Protein AF-A0AAE0JY39-F1 (afdb_monomer_lite)

pLDDT: mean 79.46, std 12.2, range [37.88, 97.81]

Secondary structure (DSSP, 8-state):
--B-GGG-B--SS--S--PPBPPBPP-S------HHHHHHHHHHHHHHHHH--HHHHHHS----HHHHHHHHHHHHHHHHHHHHHHHHTT-S---PPPPPP------

Radius of gyration: 42.78 Å; chains: 1; bounding box: 96×38×107 Å

Foldseek 3Di:
DDFDPVQFDDDPDDDPDPDTDTDDDDPDPPPPDDVVNVVVVVVVVVVVVVVDDVVVVVVPDDDDPVRVVVVVVVVVVVVVVVVVVVVVPPPDDDDDDDDDDPPPDDD

Organism: NCBI:txid92902

Sequence (107 aa):
MPTSVDSSRPIMVPSTRTSVRYSTYSMAPTVLTTDSAKAEIQDIEKGLDRMENKALADQRVSLTEEKILNMSKLALGAKLERALDRRMTSQDAVMRKRKPSVVNEKK

Structure (mmCIF, N/CA/C/O backbone):
data_AF-A0AAE0JY39-F1
#
_entry.id   AF-A0AAE0JY39-F1
#
loop_
_atom_site.group_PDB
_atom_site.id
_atom_site.type_symbol
_atom_site.label_atom_id
_atom_site.label_alt_id
_atom_site.label_comp_id
_atom_site.label_asym_id
_atom_site.label_entity_id
_atom_site.label_seq_id
_atom_site.pdbx_PDB_ins_code
_atom_site.Cartn_x
_atom_site.Cartn_y
_atom_site.Cartn_z
_atom_site.occupancy
_atom_site.B_iso_or_equiv
_atom_site.auth_seq_id
_atom_site.auth_comp_id
_atom_site.auth_asym_id
_atom_site.auth_atom_id
_atom_site.pdbx_PDB_model_num
ATOM 1 N N . MET A 1 1 ? -37.224 24.906 32.977 1.00 65.06 1 MET A N 1
ATOM 2 C CA . MET A 1 1 ? -37.136 24.180 31.692 1.00 65.06 1 MET A CA 1
ATOM 3 C C . MET A 1 1 ? -38.383 24.502 30.881 1.00 65.06 1 MET A C 1
ATOM 5 O O . MET A 1 1 ? -39.462 24.416 31.463 1.00 65.06 1 MET A O 1
ATOM 9 N N . PRO A 1 2 ? -38.266 24.932 29.614 1.00 75.94 2 PRO A N 1
ATOM 10 C CA . PRO A 1 2 ? -39.428 25.235 28.781 1.00 75.94 2 PRO A CA 1
ATOM 11 C C . PRO A 1 2 ? -40.259 23.970 28.520 1.00 75.94 2 PRO A C 1
ATOM 13 O O . PRO A 1 2 ? -39.713 22.872 28.379 1.00 75.94 2 PRO A O 1
ATOM 16 N N . THR A 1 3 ? -41.582 24.116 28.481 1.00 75.19 3 THR A N 1
ATOM 17 C CA . THR A 1 3 ? -42.503 23.030 28.125 1.00 75.19 3 THR A CA 1
ATOM 18 C C . THR A 1 3 ? -42.598 22.894 26.610 1.00 75.19 3 THR A C 1
ATOM 20 O O . THR A 1 3 ? -42.671 23.894 25.898 1.00 75.19 3 THR A O 1
ATOM 23 N N . SER A 1 4 ? -42.633 21.661 26.121 1.00 76.06 4 SER A N 1
ATOM 24 C CA . SER A 1 4 ? -42.684 21.346 24.692 1.00 76.06 4 SER A CA 1
ATOM 25 C C . SER A 1 4 ? -44.124 21.449 24.198 1.00 76.06 4 SER A C 1
ATOM 27 O O . SER A 1 4 ? -44.916 20.532 24.415 1.00 76.06 4 SER A O 1
ATOM 29 N N . VAL A 1 5 ? -44.482 22.556 23.548 1.00 75.62 5 VAL A N 1
ATOM 30 C CA . VAL A 1 5 ? -45.843 22.790 23.026 1.00 75.62 5 VAL A CA 1
ATOM 31 C C . VAL A 1 5 ? -46.288 21.726 22.012 1.00 75.62 5 VAL A C 1
ATOM 33 O O . VAL A 1 5 ? -47.451 21.329 22.017 1.00 75.62 5 VAL A O 1
ATOM 36 N N . ASP A 1 6 ? -45.349 21.150 21.258 1.00 76.69 6 ASP A N 1
ATOM 37 C CA . ASP A 1 6 ? -45.615 20.077 20.286 1.00 76.69 6 ASP A CA 1
ATOM 38 C C . ASP A 1 6 ? -45.876 18.702 20.929 1.00 76.69 6 ASP A C 1
ATOM 40 O O . ASP A 1 6 ? -46.283 17.754 20.264 1.00 76.69 6 ASP A O 1
ATOM 44 N N . SER A 1 7 ? -45.655 18.562 22.242 1.00 74.88 7 SER A N 1
ATOM 45 C CA . SER A 1 7 ? -45.828 17.291 22.964 1.00 74.88 7 SER A CA 1
ATOM 46 C C . SER A 1 7 ? -47.227 17.096 23.557 1.00 74.88 7 SER A C 1
ATOM 48 O O . SER A 1 7 ? -47.407 16.249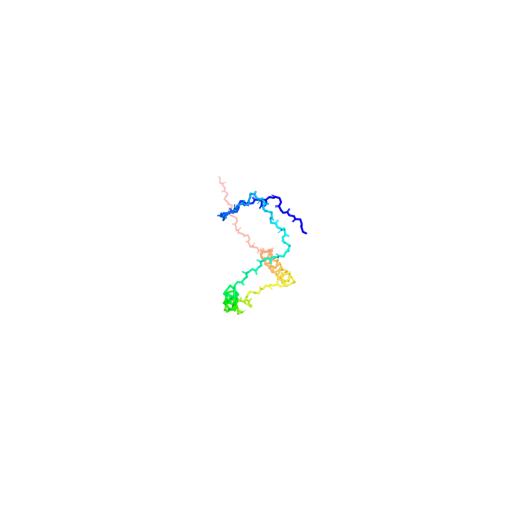 24.433 1.00 74.88 7 SER A O 1
ATOM 50 N N . SER A 1 8 ? -48.223 17.858 23.097 1.00 74.31 8 SER A N 1
ATOM 51 C CA . SER A 1 8 ? -49.612 17.684 23.531 1.00 74.31 8 SER A CA 1
ATOM 52 C C . SER A 1 8 ? -50.136 16.309 23.105 1.00 74.31 8 SER A C 1
ATOM 54 O O . SER A 1 8 ? -50.423 16.049 21.939 1.00 74.31 8 SER A O 1
ATOM 56 N N . ARG A 1 9 ? -50.232 15.383 24.064 1.00 72.00 9 ARG A N 1
ATOM 57 C CA . ARG A 1 9 ? -50.768 14.037 23.826 1.00 72.00 9 ARG A CA 1
ATOM 58 C C . ARG A 1 9 ? -51.988 13.796 24.714 1.00 72.00 9 ARG A C 1
ATOM 60 O O . ARG A 1 9 ? -51.925 14.101 25.909 1.00 72.00 9 ARG A O 1
ATOM 67 N N . PRO A 1 10 ? -53.087 13.243 24.171 1.00 66.69 10 PRO A N 1
ATOM 68 C CA . PRO A 1 10 ? -54.223 12.829 24.981 1.00 66.69 10 PRO A CA 1
ATOM 69 C C . PRO A 1 10 ? -53.832 11.645 25.877 1.00 66.69 10 PRO A C 1
ATOM 71 O O . PRO A 1 10 ? -53.100 10.743 25.468 1.00 66.69 10 PRO A O 1
ATOM 74 N N . ILE A 1 11 ? -54.311 11.655 27.121 1.00 66.06 11 ILE A N 1
ATOM 75 C CA . ILE A 1 11 ? -54.077 10.575 28.083 1.00 66.06 11 ILE A CA 1
ATOM 76 C C . ILE A 1 11 ? -54.944 9.377 27.658 1.00 66.06 11 ILE A C 1
ATOM 78 O O . ILE A 1 11 ? -56.164 9.471 27.691 1.00 66.06 11 ILE A O 1
ATOM 82 N N . MET A 1 12 ? -54.332 8.248 27.273 1.00 66.38 12 MET A N 1
ATOM 83 C CA . MET A 1 12 ? -55.054 7.000 26.932 1.00 66.38 12 MET A CA 1
ATOM 84 C C . MET A 1 12 ? -55.677 6.289 28.153 1.00 66.38 12 MET A C 1
ATOM 86 O O . MET A 1 12 ? -56.326 5.258 28.006 1.00 66.38 12 MET A O 1
ATOM 90 N N . VAL A 1 13 ? -55.485 6.824 29.360 1.00 64.81 13 VAL A N 1
ATOM 91 C CA . VAL A 1 13 ? -56.110 6.357 30.605 1.00 64.81 13 VAL A CA 1
ATOM 92 C C . VAL A 1 13 ? -57.397 7.150 30.868 1.00 64.81 13 VAL A C 1
ATOM 94 O O . VAL A 1 13 ? -57.366 8.379 30.766 1.00 64.81 13 VAL A O 1
ATOM 97 N N . PRO A 1 14 ? -58.512 6.494 31.249 1.00 62.72 14 PRO A N 1
ATOM 98 C CA . PRO A 1 14 ? -59.761 7.181 31.561 1.00 62.72 14 P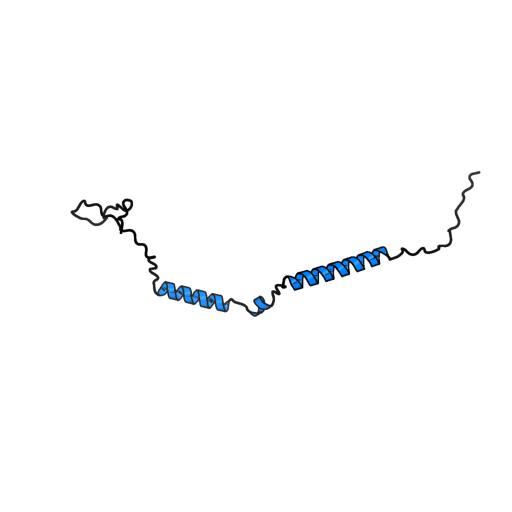RO A CA 1
ATOM 99 C C . PRO A 1 14 ? -59.541 8.155 32.723 1.00 62.72 14 PRO A C 1
ATOM 101 O O . PRO A 1 14 ? -59.302 7.758 33.862 1.00 62.72 14 PRO A O 1
ATOM 104 N N . SER A 1 15 ? -59.583 9.451 32.421 1.00 64.62 15 SER A N 1
ATOM 105 C CA . SER A 1 15 ? -59.396 10.524 33.391 1.00 64.62 15 SER A CA 1
ATOM 106 C C . SER A 1 15 ? -60.520 11.538 33.244 1.00 64.62 15 SER A C 1
ATOM 108 O O . SER A 1 15 ? -60.834 11.980 32.143 1.00 64.62 15 SER A O 1
ATOM 110 N N . THR A 1 16 ? -61.114 11.940 34.365 1.00 66.62 16 THR A N 1
ATOM 111 C CA . THR A 1 16 ? -62.193 12.939 34.438 1.00 66.62 16 THR A CA 1
ATOM 112 C C . THR A 1 16 ? -61.713 14.375 34.192 1.00 66.62 16 THR A C 1
ATOM 114 O O . THR A 1 16 ? -62.506 15.312 34.247 1.00 66.62 16 THR A O 1
ATOM 117 N N . ARG A 1 17 ? -60.416 14.575 33.917 1.00 65.69 17 ARG A N 1
ATOM 118 C CA . ARG A 1 17 ? -59.815 15.879 33.617 1.00 65.69 17 ARG A CA 1
ATOM 119 C C . ARG A 1 17 ? -59.443 15.992 32.142 1.00 65.69 17 ARG A C 1
ATOM 121 O O . ARG A 1 17 ? -58.586 15.265 31.655 1.00 65.69 17 ARG A O 1
ATOM 128 N N . THR A 1 18 ? -59.996 17.001 31.475 1.00 63.72 18 THR A N 1
ATOM 129 C CA . THR A 1 18 ? -59.750 17.348 30.063 1.00 63.72 18 THR A CA 1
ATOM 130 C C . THR A 1 18 ? -58.477 18.185 29.838 1.00 63.72 18 THR A C 1
ATOM 132 O O . THR A 1 18 ? -58.324 18.829 28.804 1.00 63.72 18 THR A O 1
ATOM 135 N N . SER A 1 19 ? -57.544 18.216 30.796 1.00 70.25 19 SER A N 1
ATOM 136 C CA . SER A 1 19 ? -56.352 19.073 30.723 1.00 70.25 19 SER A CA 1
ATOM 137 C C . SER A 1 19 ? -55.257 18.482 29.831 1.00 70.25 19 SER A C 1
ATOM 139 O O . SER A 1 19 ? -54.808 17.359 30.073 1.00 70.25 19 SER A O 1
ATOM 141 N N . VAL A 1 20 ? -54.751 19.277 28.888 1.00 71.00 20 VAL A N 1
ATOM 142 C CA . VAL A 1 20 ? -53.572 18.947 28.074 1.00 71.00 20 VAL A CA 1
ATOM 143 C C . VAL A 1 20 ? -52.314 19.030 28.945 1.00 71.00 20 VAL A C 1
ATOM 145 O O . VAL A 1 20 ? -52.055 20.062 29.564 1.00 71.00 20 VAL A O 1
ATOM 148 N N . ARG A 1 21 ? -51.526 17.948 29.012 1.00 73.62 21 ARG A N 1
ATOM 149 C CA . ARG A 1 21 ? -50.194 17.961 29.641 1.00 73.62 21 ARG A CA 1
ATOM 150 C C . ARG A 1 21 ? -49.117 18.091 28.569 1.00 73.62 21 ARG A C 1
ATOM 152 O O . ARG A 1 21 ? -49.161 17.378 27.572 1.00 73.62 21 ARG A O 1
ATOM 159 N N . TYR A 1 22 ? -48.137 18.953 28.823 1.00 80.12 22 TYR A N 1
ATOM 160 C CA . TYR A 1 22 ? -46.940 19.102 27.997 1.00 80.12 22 TYR A CA 1
ATOM 161 C C . TYR A 1 22 ? -45.745 18.429 28.681 1.00 80.12 22 TYR A C 1
ATOM 163 O O . TYR A 1 22 ? -45.597 18.503 29.902 1.00 80.12 22 TYR A O 1
ATOM 171 N N . SER A 1 23 ? -44.887 17.778 27.902 1.00 78.50 23 SER A N 1
ATOM 172 C CA . SER A 1 23 ? -43.600 17.253 28.354 1.00 78.50 23 SER A CA 1
ATOM 173 C C . SER A 1 23 ? -42.555 18.365 28.466 1.00 78.50 23 SER A C 1
ATOM 175 O O . SER A 1 23 ? -42.547 19.328 27.697 1.00 78.50 23 SER A O 1
ATOM 177 N N . THR A 1 24 ? -41.627 18.213 29.404 1.00 78.56 24 THR A N 1
ATOM 178 C CA . THR A 1 24 ? -40.506 19.138 29.609 1.00 78.56 24 THR A CA 1
ATOM 179 C C . THR A 1 24 ? -39.293 18.675 28.807 1.00 78.56 24 THR A C 1
ATOM 181 O O . THR A 1 24 ? -38.946 17.496 28.867 1.00 78.56 24 THR A O 1
ATOM 184 N N . TYR A 1 25 ? -38.624 19.581 28.089 1.00 71.75 25 TYR A N 1
ATOM 185 C CA . TYR A 1 25 ? -37.364 19.255 27.415 1.00 71.75 25 TYR A CA 1
ATOM 186 C C . TYR A 1 25 ? -36.293 18.862 28.449 1.00 71.75 25 TYR A C 1
ATOM 188 O O . TYR A 1 25 ? -35.973 19.650 29.342 1.00 71.75 25 TYR A O 1
ATOM 196 N N . SER A 1 26 ? -35.746 17.646 28.335 1.00 72.00 26 SER A N 1
ATOM 197 C CA . SER A 1 26 ? -34.596 17.182 29.122 1.00 72.00 26 SER A CA 1
ATOM 198 C C . SER A 1 26 ? -33.328 17.272 28.277 1.00 72.00 26 SER A C 1
ATOM 200 O O . SER A 1 26 ? -33.294 16.755 27.164 1.00 72.00 26 SER A O 1
ATOM 202 N N . MET A 1 27 ? -32.288 17.915 28.810 1.00 70.50 27 MET A N 1
ATOM 203 C CA . MET A 1 27 ? -30.963 18.022 28.178 1.00 70.50 27 MET A CA 1
ATOM 204 C C . MET A 1 27 ? -30.025 16.863 28.554 1.00 70.50 27 MET A C 1
ATOM 206 O O . MET A 1 27 ? -28.889 16.818 28.093 1.00 70.50 27 MET A O 1
ATOM 210 N N . ALA A 1 28 ? -30.476 15.931 29.399 1.00 70.38 28 ALA A N 1
ATOM 211 C CA . ALA A 1 28 ? -29.691 14.765 29.781 1.00 70.38 28 ALA A CA 1
ATOM 212 C C . ALA A 1 28 ? -30.004 13.585 28.842 1.00 70.38 28 ALA A C 1
ATOM 214 O O . ALA A 1 28 ? -31.180 13.211 28.729 1.00 70.38 28 ALA A O 1
ATOM 215 N N . PRO A 1 29 ? -28.996 12.970 28.191 1.00 65.19 29 PRO A N 1
ATOM 216 C CA . PRO A 1 29 ? -29.208 11.760 27.410 1.00 65.19 29 PRO A CA 1
ATOM 217 C C . PRO A 1 29 ? -29.674 10.638 28.344 1.00 65.19 29 PRO A C 1
ATOM 219 O O . PRO A 1 29 ? -28.983 10.253 29.285 1.00 65.19 29 PRO A O 1
ATOM 222 N N . THR A 1 30 ? -30.871 10.111 28.098 1.00 63.53 30 THR A N 1
ATOM 223 C CA . THR A 1 30 ? -31.416 8.965 28.836 1.00 63.53 30 THR A CA 1
ATOM 224 C C . THR A 1 30 ? -30.883 7.681 28.214 1.00 63.53 30 THR A C 1
ATOM 226 O O . THR A 1 30 ? -31.562 7.004 27.450 1.00 63.53 30 THR A O 1
ATOM 229 N N . VAL A 1 31 ? -29.632 7.344 28.525 1.00 62.53 31 VAL A N 1
ATOM 230 C CA . VAL A 1 31 ? -29.065 6.036 28.170 1.00 62.53 31 VAL A CA 1
ATOM 231 C C . VAL A 1 31 ? -29.481 5.028 29.245 1.00 62.53 31 VAL A C 1
ATOM 233 O O . VAL A 1 31 ? -28.744 4.738 30.184 1.00 62.53 31 VAL A O 1
ATOM 236 N N . LEU A 1 32 ? -30.711 4.519 29.143 1.00 64.19 32 LEU A N 1
ATOM 237 C CA . LEU A 1 32 ? -31.181 3.376 29.934 1.00 64.19 32 LEU A CA 1
ATOM 238 C C . LEU A 1 32 ? -30.587 2.096 29.333 1.00 64.19 32 LEU A C 1
ATOM 240 O O . LEU A 1 32 ? -31.257 1.359 28.615 1.00 64.19 32 LEU A O 1
ATOM 244 N N . THR A 1 33 ? -29.300 1.856 29.578 1.00 62.69 33 THR A N 1
ATOM 245 C CA . THR A 1 33 ? -28.694 0.558 29.262 1.00 62.69 33 THR A CA 1
ATOM 246 C C . THR A 1 33 ? -29.052 -0.419 30.374 1.00 62.69 33 THR A C 1
ATOM 248 O O . THR A 1 33 ? -28.783 -0.168 31.549 1.00 62.69 33 THR A O 1
ATOM 251 N N . THR A 1 34 ? -29.706 -1.521 30.021 1.00 73.25 34 THR A N 1
ATOM 252 C CA . THR A 1 34 ? -29.888 -2.647 30.942 1.00 73.25 34 THR A CA 1
ATOM 253 C C . THR A 1 34 ? -28.532 -3.319 31.166 1.00 73.25 34 THR A C 1
ATOM 255 O O . THR A 1 34 ? -27.669 -3.279 30.288 1.00 73.25 34 THR A O 1
ATOM 258 N N . ASP A 1 35 ? -28.311 -3.956 32.318 1.00 72.38 35 ASP A N 1
ATOM 259 C CA . ASP A 1 35 ? -27.034 -4.648 32.573 1.00 72.38 35 ASP A CA 1
ATOM 260 C C . ASP A 1 35 ? -26.750 -5.757 31.541 1.00 72.38 35 ASP A C 1
ATOM 262 O O . ASP A 1 35 ? -25.594 -6.013 31.217 1.00 72.38 35 ASP A O 1
ATOM 266 N N . SER A 1 36 ? -27.796 -6.321 30.923 1.00 74.06 36 SER A N 1
ATOM 267 C CA . SER A 1 36 ? -27.679 -7.238 29.781 1.00 74.06 36 SER A CA 1
ATOM 268 C C . SER A 1 36 ? -27.040 -6.585 28.553 1.00 74.06 36 SER A C 1
ATOM 270 O O . SER A 1 36 ? -26.195 -7.201 27.913 1.00 74.06 36 SER A O 1
ATOM 272 N N . ALA A 1 37 ? -27.403 -5.339 28.231 1.00 75.75 37 ALA A N 1
ATOM 273 C CA . ALA A 1 37 ? -26.825 -4.624 27.093 1.00 75.75 37 ALA A CA 1
ATOM 274 C C . ALA A 1 37 ? -25.336 -4.313 27.323 1.00 75.75 37 ALA A C 1
ATOM 276 O O . ALA A 1 37 ? -24.541 -4.334 26.390 1.00 75.75 37 ALA A O 1
ATOM 277 N N . LYS A 1 38 ? -24.932 -4.066 28.575 1.00 80.69 38 LYS A N 1
ATOM 278 C CA . LYS A 1 38 ? -23.517 -3.866 28.925 1.00 80.69 38 LYS A CA 1
ATOM 279 C C . LYS A 1 38 ? -22.712 -5.161 28.830 1.00 80.69 38 LYS A C 1
ATOM 281 O O . LYS A 1 38 ? -21.578 -5.122 28.363 1.00 80.69 38 LYS A O 1
ATOM 286 N N . ALA A 1 39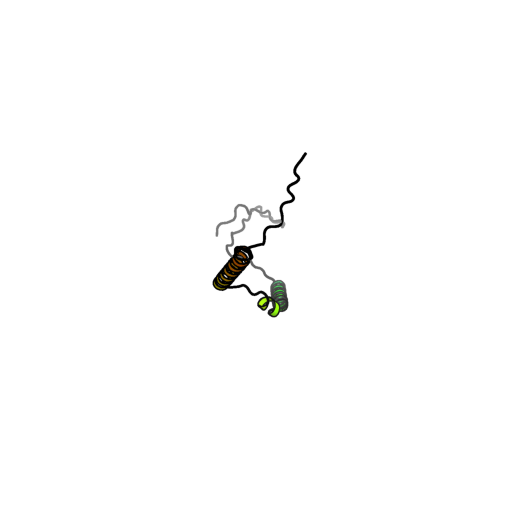 ? -23.287 -6.285 29.258 1.00 80.69 39 ALA A N 1
ATOM 287 C CA . ALA A 1 39 ? -22.647 -7.594 29.155 1.00 80.69 39 ALA A CA 1
ATOM 288 C C . ALA A 1 39 ? -22.407 -7.989 27.689 1.00 80.69 39 ALA A C 1
ATOM 290 O O . ALA A 1 39 ? -21.308 -8.405 27.336 1.00 80.69 39 ALA A O 1
ATOM 291 N N . GLU A 1 40 ? -23.396 -7.761 26.824 1.00 86.25 40 GLU A N 1
ATOM 292 C CA . GLU A 1 40 ? -23.278 -8.029 25.388 1.00 86.25 40 GLU A CA 1
ATOM 293 C C . GLU A 1 40 ? -22.179 -7.177 24.731 1.00 86.25 40 GLU A C 1
ATOM 295 O O . GLU A 1 40 ? -21.362 -7.697 23.974 1.00 86.25 40 GLU A O 1
ATOM 300 N N . ILE A 1 41 ? -22.081 -5.889 25.083 1.00 87.50 41 ILE A N 1
ATOM 301 C CA . ILE A 1 41 ? -21.006 -5.006 24.600 1.00 87.50 41 ILE A CA 1
ATOM 302 C C . ILE A 1 41 ? -19.623 -5.527 25.022 1.00 87.50 41 ILE A C 1
ATOM 304 O O . ILE A 1 41 ? -18.704 -5.543 24.203 1.00 87.50 41 ILE A O 1
ATOM 308 N N . GLN A 1 42 ? -19.473 -5.993 26.265 1.00 89.69 42 GLN A N 1
ATOM 309 C CA . GLN A 1 42 ? -18.203 -6.550 26.750 1.00 89.69 42 GLN A CA 1
ATOM 310 C C . GLN A 1 42 ? -17.826 -7.862 26.053 1.00 89.69 42 GLN A C 1
ATOM 312 O O . GLN A 1 42 ? -16.644 -8.129 25.830 1.00 89.69 42 GLN A O 1
ATOM 317 N N . ASP A 1 43 ? -18.805 -8.697 25.716 1.00 89.75 43 ASP A N 1
ATOM 318 C CA . ASP A 1 43 ? -18.548 -9.945 24.999 1.00 89.75 43 ASP A CA 1
ATOM 319 C C . ASP A 1 43 ? -18.163 -9.688 23.537 1.00 89.75 43 ASP A C 1
ATOM 321 O O . ASP A 1 43 ? -17.264 -10.356 23.016 1.00 89.75 43 ASP A O 1
ATOM 325 N N . ILE A 1 44 ? -18.759 -8.672 22.904 1.00 91.19 44 ILE A N 1
ATOM 326 C CA . ILE A 1 44 ? -18.350 -8.196 21.576 1.00 91.19 44 ILE A CA 1
ATOM 327 C C . ILE A 1 44 ? -16.914 -7.661 21.614 1.00 91.19 44 ILE A C 1
ATOM 329 O O . ILE A 1 44 ? -16.111 -8.036 20.761 1.00 91.19 44 ILE A O 1
ATOM 333 N N . GLU A 1 45 ? -16.569 -6.840 22.609 1.00 91.19 45 GLU A N 1
ATOM 334 C CA . GLU A 1 45 ? -15.215 -6.296 22.793 1.00 91.19 45 GLU A CA 1
ATOM 335 C C . GLU A 1 45 ? -14.176 -7.422 22.925 1.00 91.19 45 GLU A C 1
ATOM 337 O O . GLU A 1 45 ? -13.216 -7.486 22.157 1.00 91.19 45 GLU A O 1
ATOM 342 N N . LYS A 1 46 ? -14.429 -8.402 23.803 1.00 91.12 46 LYS A N 1
ATOM 343 C CA . LYS A 1 46 ? -13.559 -9.582 23.961 1.00 91.12 46 LYS A CA 1
ATOM 344 C C . LYS A 1 46 ? -13.475 -10.435 22.697 1.00 91.12 46 LYS A C 1
ATOM 346 O O . LYS A 1 46 ? -12.439 -11.053 22.444 1.00 91.12 46 LYS A O 1
ATOM 351 N N . GLY A 1 47 ? -14.567 -10.544 21.943 1.00 91.75 47 GLY A N 1
ATOM 352 C CA . GLY A 1 47 ? -14.595 -11.252 20.665 1.00 91.75 47 GLY A CA 1
ATOM 353 C C . GLY A 1 47 ? -13.698 -10.575 19.632 1.00 91.75 47 GLY A C 1
ATOM 354 O O . GLY A 1 47 ? -12.909 -11.249 18.970 1.00 91.75 47 GLY A O 1
ATOM 355 N N . LEU A 1 48 ? -13.766 -9.246 19.555 1.00 88.25 48 LEU A N 1
ATOM 356 C CA . LEU A 1 48 ? -12.981 -8.443 18.625 1.00 88.25 48 LEU A CA 1
ATOM 357 C C . LEU A 1 48 ? -11.481 -8.489 18.951 1.00 88.25 48 LEU A C 1
ATOM 359 O O . LEU A 1 48 ? -10.679 -8.715 18.045 1.00 88.25 48 LEU A O 1
ATOM 363 N N . ASP A 1 49 ? -11.112 -8.401 20.230 1.00 86.19 49 ASP A N 1
ATOM 364 C CA . ASP A 1 49 ? -9.718 -8.534 20.686 1.00 86.19 49 ASP A CA 1
ATOM 365 C C . ASP A 1 49 ? -9.103 -9.890 20.314 1.00 86.19 49 ASP A C 1
ATOM 367 O O . ASP A 1 49 ? -7.927 -9.986 19.970 1.00 86.19 49 ASP A O 1
ATOM 371 N N . ARG A 1 50 ? -9.894 -10.970 20.345 1.00 85.06 50 ARG A N 1
ATOM 372 C CA . ARG A 1 50 ? -9.431 -12.309 19.935 1.00 85.06 50 ARG A CA 1
ATOM 373 C C . ARG A 1 50 ? -9.321 -12.461 18.423 1.00 85.06 50 ARG A C 1
ATOM 375 O O . ARG A 1 50 ? -8.549 -13.295 17.952 1.00 85.06 50 ARG A O 1
ATOM 382 N N . MET A 1 51 ? -10.119 -11.706 17.672 1.00 83.69 51 MET A N 1
ATOM 383 C CA . MET A 1 51 ? -10.055 -11.672 16.213 1.00 83.69 51 MET A CA 1
ATOM 384 C C . MET A 1 51 ? -8.870 -10.840 15.703 1.00 83.69 51 MET A C 1
ATOM 386 O O . MET A 1 51 ? -8.489 -10.985 14.539 1.00 83.69 51 MET A O 1
ATOM 390 N N . GLU A 1 52 ? -8.264 -10.000 16.547 1.00 83.12 52 GLU A N 1
ATOM 391 C CA . GLU A 1 52 ? -7.053 -9.260 16.206 1.00 83.12 52 GLU A CA 1
ATOM 392 C C . GLU A 1 52 ? -5.871 -10.222 15.999 1.00 83.12 52 GLU A C 1
ATOM 394 O O . GLU A 1 52 ? -5.279 -10.766 16.932 1.00 83.12 52 GLU A O 1
ATOM 399 N N . ASN A 1 53 ? -5.482 -10.421 14.739 1.00 83.12 53 ASN A N 1
ATOM 400 C CA . ASN A 1 53 ? -4.287 -11.183 14.404 1.00 83.12 53 ASN A CA 1
ATOM 401 C C . ASN A 1 53 ? -3.076 -10.249 14.285 1.00 83.12 53 ASN A C 1
ATOM 403 O O . ASN A 1 53 ? -2.780 -9.721 13.209 1.00 83.12 53 ASN A O 1
ATOM 407 N N . LYS A 1 54 ? -2.357 -10.081 15.399 1.00 79.38 54 LYS A N 1
ATOM 408 C CA . LYS A 1 54 ? -1.168 -9.214 15.497 1.00 79.38 54 LYS A CA 1
ATOM 409 C C . LYS A 1 54 ? -0.063 -9.598 14.509 1.00 79.38 54 LYS A C 1
ATOM 411 O O . LYS A 1 54 ? 0.562 -8.725 13.921 1.00 79.38 54 LYS A O 1
ATOM 416 N N . ALA A 1 55 ? 0.091 -10.890 14.213 1.00 76.44 55 ALA A N 1
ATOM 417 C CA . ALA A 1 55 ? 1.073 -11.353 13.234 1.00 76.44 55 ALA A CA 1
ATOM 418 C C . ALA A 1 55 ? 0.751 -10.886 11.799 1.00 76.44 55 ALA A C 1
ATOM 420 O O . ALA A 1 55 ? 1.661 -10.592 11.026 1.00 76.44 55 ALA A O 1
ATOM 421 N N . LEU A 1 56 ? -0.535 -10.783 11.438 1.00 75.44 56 LEU A N 1
ATOM 422 C CA . LEU A 1 56 ? -0.956 -10.235 10.140 1.00 75.44 56 LEU A CA 1
ATOM 423 C C . LEU A 1 56 ? -0.875 -8.705 10.096 1.00 75.44 56 LEU A C 1
ATOM 425 O O . LEU A 1 56 ? -0.663 -8.142 9.019 1.00 75.44 56 LEU A O 1
ATOM 429 N N . ALA A 1 57 ? -1.049 -8.035 11.238 1.00 73.94 57 ALA A N 1
ATOM 430 C CA . ALA A 1 57 ? -0.852 -6.592 11.340 1.00 73.94 57 ALA A CA 1
ATOM 431 C C . ALA A 1 57 ? 0.610 -6.224 11.038 1.00 73.94 57 ALA A C 1
ATOM 433 O O . ALA A 1 57 ? 0.859 -5.365 10.193 1.00 73.94 57 ALA A O 1
ATOM 434 N N . ASP A 1 58 ? 1.559 -6.967 11.612 1.00 74.38 58 ASP A N 1
ATOM 435 C CA . ASP A 1 58 ? 2.998 -6.763 11.402 1.00 74.38 58 ASP A CA 1
ATOM 436 C C . ASP A 1 58 ? 3.467 -7.126 9.981 1.00 74.38 58 ASP A C 1
ATOM 438 O O . ASP A 1 58 ? 4.478 -6.615 9.494 1.00 74.38 58 ASP A O 1
ATOM 442 N N . GLN A 1 59 ? 2.725 -7.984 9.271 1.00 74.25 59 GLN A N 1
ATOM 443 C CA . GLN A 1 59 ? 3.058 -8.376 7.899 1.00 74.25 59 GLN A CA 1
ATOM 444 C C . GLN A 1 59 ? 2.821 -7.242 6.887 1.00 74.25 59 GLN A C 1
ATOM 446 O O . GLN A 1 59 ? 3.486 -7.180 5.846 1.00 74.25 59 GLN A O 1
ATOM 451 N N . ARG A 1 60 ? 1.879 -6.331 7.159 1.00 78.06 60 ARG A N 1
ATOM 452 C CA . ARG A 1 60 ? 1.606 -5.190 6.278 1.00 78.06 60 ARG A CA 1
ATOM 453 C C . ARG A 1 60 ? 2.600 -4.071 6.568 1.00 78.06 60 ARG A C 1
ATOM 455 O O . ARG A 1 60 ? 2.326 -3.149 7.325 1.00 78.06 60 ARG A O 1
ATOM 462 N N . VAL A 1 61 ? 3.755 -4.130 5.910 1.00 75.31 61 VAL A N 1
ATOM 463 C CA . VAL A 1 61 ? 4.752 -3.055 5.964 1.00 75.31 61 VAL A CA 1
ATOM 464 C C . VAL A 1 61 ? 4.205 -1.809 5.258 1.00 75.31 61 VAL A C 1
ATOM 466 O O . VAL A 1 61 ? 4.255 -1.698 4.033 1.00 75.31 61 VAL A O 1
ATOM 469 N N . SER A 1 62 ? 3.709 -0.842 6.028 1.00 82.25 62 SER A N 1
ATOM 470 C CA . SER A 1 62 ? 3.500 0.525 5.550 1.00 82.25 62 SER A CA 1
ATOM 471 C C . SER A 1 62 ? 4.838 1.259 5.576 1.00 82.25 62 SER A C 1
ATOM 473 O O . SER A 1 62 ? 5.401 1.519 6.642 1.00 82.25 62 SER A O 1
ATOM 475 N N . LEU A 1 63 ? 5.388 1.560 4.402 1.00 85.62 63 LEU A N 1
ATOM 476 C CA . LEU A 1 63 ? 6.638 2.307 4.308 1.00 85.62 63 LEU A CA 1
ATOM 477 C C . LEU A 1 63 ? 6.424 3.756 4.757 1.00 85.62 63 LEU A C 1
ATOM 479 O O . LEU A 1 63 ? 5.420 4.376 4.418 1.00 85.62 63 LEU A O 1
ATOM 483 N N . THR A 1 64 ? 7.397 4.303 5.486 1.00 92.62 64 THR A N 1
ATOM 484 C CA . THR A 1 64 ? 7.461 5.743 5.750 1.00 92.62 64 THR A CA 1
ATOM 485 C C . THR A 1 64 ? 7.667 6.501 4.441 1.00 92.62 64 THR A C 1
ATOM 487 O O . THR A 1 64 ? 8.233 5.961 3.485 1.00 92.62 64 THR A O 1
ATOM 490 N N . GLU A 1 65 ? 7.250 7.765 4.394 1.00 94.38 65 GLU A N 1
ATOM 491 C CA . GLU A 1 65 ? 7.387 8.608 3.200 1.00 94.38 65 GLU A CA 1
ATOM 492 C C . GLU A 1 65 ? 8.837 8.658 2.693 1.00 94.38 65 GLU A C 1
ATOM 494 O O . GLU A 1 65 ? 9.101 8.440 1.511 1.00 94.38 65 GLU A O 1
ATOM 499 N N . GLU A 1 66 ? 9.804 8.795 3.602 1.00 95.69 66 GLU A N 1
ATOM 500 C CA . GLU A 1 66 ? 11.234 8.752 3.277 1.00 95.69 66 GLU A CA 1
ATOM 501 C C . GLU A 1 66 ? 11.657 7.442 2.593 1.00 95.69 66 GLU A C 1
ATOM 503 O O . GLU A 1 66 ? 12.414 7.453 1.619 1.00 95.69 66 GLU A O 1
ATOM 508 N N . LYS A 1 67 ? 11.153 6.290 3.062 1.00 94.75 67 LYS A N 1
ATOM 509 C CA . LYS A 1 67 ? 11.453 4.986 2.448 1.00 94.75 67 LYS A CA 1
ATOM 510 C C . LYS A 1 67 ? 10.846 4.875 1.052 1.00 94.75 67 LYS A C 1
ATOM 512 O O . LYS A 1 67 ? 11.488 4.310 0.165 1.00 94.75 67 LYS A O 1
ATOM 517 N N . ILE A 1 68 ? 9.655 5.432 0.840 1.00 95.50 68 ILE A N 1
ATOM 518 C CA . ILE A 1 68 ? 9.010 5.484 -0.480 1.00 95.50 68 ILE A CA 1
ATOM 519 C C . ILE A 1 68 ? 9.848 6.332 -1.445 1.00 95.50 68 ILE A C 1
ATOM 521 O O . ILE A 1 68 ? 10.123 5.890 -2.563 1.00 95.50 68 ILE A O 1
ATOM 525 N N . LEU A 1 69 ? 10.309 7.507 -1.009 1.00 96.06 69 LEU A N 1
ATOM 526 C CA . LEU A 1 69 ? 11.157 8.393 -1.813 1.00 96.06 69 LEU A CA 1
ATOM 527 C C . LEU A 1 69 ? 12.515 7.760 -2.149 1.00 96.06 69 LEU A C 1
ATOM 529 O O . LEU A 1 69 ? 12.994 7.860 -3.279 1.00 96.06 69 LEU A O 1
ATOM 533 N N . ASN A 1 70 ? 13.125 7.048 -1.203 1.00 97.12 70 ASN A N 1
ATOM 534 C CA . ASN A 1 70 ? 14.370 6.326 -1.462 1.00 97.12 70 ASN A CA 1
ATOM 535 C C . ASN A 1 70 ? 14.173 5.196 -2.481 1.00 97.12 70 ASN A C 1
ATOM 537 O O . ASN A 1 70 ? 14.974 5.052 -3.409 1.00 97.12 70 ASN A O 1
ATOM 541 N N . MET A 1 71 ? 13.086 4.430 -2.356 1.00 95.88 71 MET A N 1
ATOM 542 C CA . MET A 1 71 ? 12.757 3.361 -3.300 1.00 95.88 71 MET A CA 1
ATOM 543 C C . MET A 1 71 ? 12.475 3.912 -4.704 1.00 95.88 71 MET A C 1
ATOM 545 O O . MET A 1 71 ? 12.937 3.347 -5.697 1.00 95.88 71 MET A O 1
ATOM 549 N N . SER A 1 72 ? 11.761 5.037 -4.807 1.00 96.06 72 SER A N 1
ATOM 550 C CA . SER A 1 72 ? 11.469 5.674 -6.095 1.00 96.06 72 SER A CA 1
ATOM 551 C C . SER A 1 72 ? 12.734 6.223 -6.761 1.00 96.06 72 SER A C 1
ATOM 553 O O . SER A 1 72 ? 12.918 6.026 -7.965 1.00 96.06 72 SER A O 1
ATOM 555 N N . LYS A 1 73 ? 13.656 6.813 -5.986 1.00 97.75 73 LYS A N 1
ATOM 556 C CA . LYS A 1 73 ? 14.970 7.262 -6.470 1.00 97.75 73 LYS A CA 1
ATOM 557 C C . LYS A 1 73 ? 15.817 6.099 -6.993 1.00 97.75 73 LYS A C 1
ATOM 559 O O . LYS A 1 73 ? 16.372 6.204 -8.087 1.00 97.75 73 LYS A O 1
ATOM 564 N N . LEU A 1 74 ? 15.884 4.985 -6.258 1.00 97.75 74 LEU A N 1
ATOM 565 C CA . LEU A 1 74 ? 16.589 3.772 -6.697 1.00 97.75 74 LEU A CA 1
ATOM 566 C C . LEU A 1 74 ? 15.986 3.206 -7.988 1.00 97.75 74 LEU A C 1
ATOM 568 O O . LEU A 1 74 ? 16.711 2.913 -8.939 1.00 97.75 74 LEU A O 1
ATOM 572 N N . ALA A 1 75 ? 14.657 3.114 -8.055 1.00 97.31 75 ALA A N 1
ATOM 573 C CA . ALA A 1 75 ? 13.957 2.634 -9.241 1.00 97.31 75 ALA A CA 1
ATOM 574 C C . ALA A 1 75 ? 14.188 3.539 -10.463 1.00 97.31 75 ALA A C 1
ATOM 576 O O . ALA A 1 75 ? 14.321 3.035 -11.580 1.00 97.31 75 ALA A O 1
ATOM 577 N N . LEU A 1 76 ? 14.243 4.862 -10.273 1.00 97.81 76 LEU A N 1
ATOM 578 C CA . LEU A 1 76 ? 14.570 5.813 -11.337 1.00 97.81 76 LEU A CA 1
ATOM 579 C C . LEU A 1 76 ? 15.999 5.595 -11.852 1.00 97.81 76 LEU A C 1
ATOM 581 O O . LEU A 1 76 ? 16.189 5.491 -13.063 1.00 97.81 76 LEU A O 1
ATOM 585 N N . GLY A 1 77 ? 16.978 5.477 -10.949 1.00 97.62 77 GLY A N 1
ATOM 586 C CA . GLY A 1 77 ? 18.375 5.215 -11.304 1.00 97.62 77 GLY A CA 1
ATOM 587 C C . GLY A 1 77 ? 18.529 3.936 -12.125 1.00 97.62 77 GLY A C 1
ATOM 588 O O . GLY A 1 77 ? 19.067 3.977 -13.228 1.00 97.62 77 GLY A O 1
ATOM 589 N N . ALA A 1 78 ? 17.938 2.833 -11.659 1.00 97.62 78 ALA A N 1
ATOM 590 C CA . ALA A 1 78 ? 17.973 1.551 -12.365 1.00 97.62 78 ALA A CA 1
ATOM 591 C C . ALA A 1 78 ? 17.283 1.597 -13.743 1.00 97.62 78 ALA A C 1
ATOM 593 O O . ALA A 1 78 ? 17.726 0.950 -14.695 1.00 97.62 78 ALA A O 1
ATOM 594 N N . LYS A 1 79 ? 16.188 2.360 -13.881 1.00 97.38 79 LYS A N 1
ATOM 595 C CA . LYS A 1 79 ? 15.533 2.574 -15.184 1.00 97.38 79 LYS A CA 1
ATOM 596 C C . LYS A 1 79 ? 16.430 3.352 -16.140 1.00 97.38 79 LYS A C 1
ATOM 598 O O . LYS A 1 79 ? 16.468 3.019 -17.323 1.00 97.38 79 LYS A O 1
ATOM 603 N N . LEU A 1 80 ? 17.119 4.373 -15.636 1.00 97.44 80 LEU A N 1
ATOM 604 C CA . LEU A 1 80 ? 18.025 5.204 -16.419 1.00 97.44 80 LEU A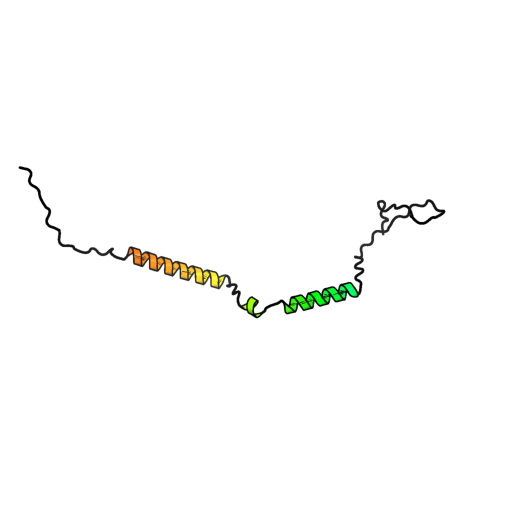 CA 1
ATOM 605 C C . LEU A 1 80 ? 19.227 4.381 -16.890 1.00 97.44 80 LEU A C 1
ATOM 607 O O . LEU A 1 80 ? 19.511 4.374 -18.084 1.00 97.44 80 LEU A O 1
ATOM 611 N N . GLU A 1 81 ? 19.854 3.623 -15.994 1.00 95.25 81 GLU A N 1
ATOM 612 C CA . GLU A 1 81 ? 20.958 2.710 -16.314 1.00 95.25 81 GLU A CA 1
ATOM 613 C C . GLU A 1 81 ? 20.551 1.697 -17.392 1.00 95.25 81 GLU A C 1
ATOM 615 O O . GLU A 1 81 ? 21.154 1.649 -18.461 1.00 95.25 81 GLU A O 1
ATOM 620 N N . ARG A 1 82 ? 19.417 1.007 -17.211 1.00 94.69 82 ARG A N 1
ATOM 621 C CA . ARG A 1 82 ? 18.879 0.079 -18.221 1.00 94.69 82 ARG A CA 1
ATOM 622 C C . ARG A 1 82 ? 18.592 0.754 -19.567 1.00 94.69 82 ARG A C 1
ATOM 624 O O . ARG A 1 82 ? 18.731 0.124 -20.617 1.00 94.69 82 ARG A O 1
ATOM 631 N N . ALA A 1 83 ? 18.109 1.996 -19.558 1.00 95.31 83 ALA A N 1
ATOM 632 C CA . ALA A 1 83 ? 17.848 2.746 -20.783 1.00 95.31 83 ALA A CA 1
ATOM 633 C C . ALA A 1 83 ? 19.154 3.133 -21.490 1.00 95.31 83 ALA A C 1
ATOM 635 O O . ALA A 1 83 ? 19.237 3.013 -22.715 1.00 95.31 83 ALA A O 1
ATOM 636 N N . LEU A 1 84 ? 20.169 3.550 -20.731 1.00 93.56 84 LEU A N 1
ATOM 637 C CA . LEU A 1 84 ? 21.501 3.824 -21.253 1.00 93.56 84 LEU A CA 1
ATOM 638 C C . LEU A 1 84 ? 22.138 2.562 -21.822 1.00 93.56 84 LEU A C 1
ATOM 640 O O . LEU A 1 84 ? 22.570 2.618 -22.962 1.00 93.56 84 LEU A O 1
ATOM 644 N N . ASP A 1 85 ? 22.102 1.422 -21.137 1.00 92.50 85 ASP A N 1
ATOM 645 C CA . ASP A 1 85 ? 22.664 0.163 -21.651 1.00 92.50 85 ASP A CA 1
ATOM 646 C C . ASP A 1 85 ? 22.080 -0.224 -23.013 1.00 92.50 85 ASP A C 1
ATOM 648 O O . ASP A 1 85 ? 22.802 -0.578 -23.947 1.00 92.50 85 ASP A O 1
ATOM 652 N N . ARG A 1 86 ? 20.756 -0.101 -23.162 1.00 90.38 86 ARG A N 1
ATOM 653 C CA . ARG A 1 86 ? 20.057 -0.343 -24.436 1.00 90.38 86 ARG A CA 1
ATOM 654 C C . ARG A 1 86 ? 20.435 0.657 -25.515 1.00 90.38 86 ARG A C 1
ATOM 656 O O . ARG A 1 86 ? 20.454 0.314 -26.690 1.00 90.38 86 ARG A O 1
ATOM 663 N N . ARG A 1 87 ? 20.663 1.909 -25.124 1.00 88.25 87 ARG A N 1
ATOM 664 C CA . A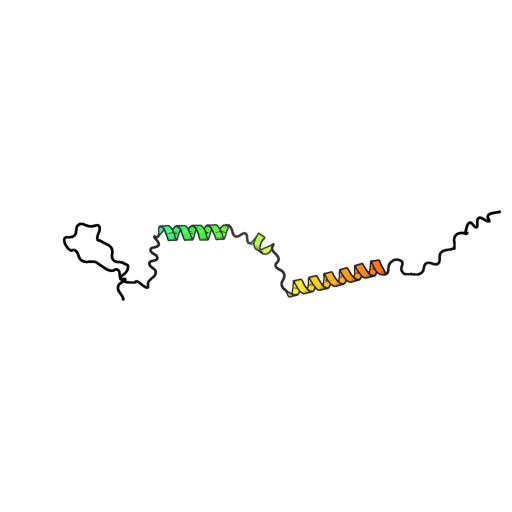RG A 1 87 ? 21.063 2.958 -26.051 1.00 88.25 87 ARG A CA 1
ATOM 665 C C . ARG A 1 87 ? 22.513 2.750 -26.474 1.00 88.25 87 ARG A C 1
ATOM 667 O O . ARG A 1 87 ? 22.767 2.849 -27.661 1.00 88.25 87 ARG A O 1
ATOM 674 N N . MET A 1 88 ? 23.423 2.470 -25.548 1.00 85.75 88 MET A N 1
ATOM 675 C CA . MET A 1 88 ? 24.868 2.335 -25.762 1.00 85.75 88 MET A CA 1
ATOM 676 C C . MET A 1 88 ? 25.253 1.011 -26.435 1.00 85.75 88 MET A C 1
ATOM 678 O O . MET A 1 88 ? 26.340 0.898 -26.995 1.00 85.75 88 MET A O 1
ATOM 682 N N . THR A 1 89 ? 24.366 0.014 -26.452 1.00 83.38 89 THR A N 1
ATOM 683 C CA . THR A 1 89 ? 24.600 -1.225 -27.200 1.00 83.38 89 THR A CA 1
ATOM 684 C C . THR A 1 89 ? 24.566 -0.973 -28.710 1.00 83.38 89 THR A C 1
ATOM 686 O O . THR A 1 89 ? 23.589 -0.475 -29.259 1.00 83.38 89 THR A O 1
ATOM 689 N N . SER A 1 90 ? 25.630 -1.379 -29.410 1.00 71.94 90 SER A N 1
ATOM 690 C CA . SER A 1 90 ? 25.793 -1.239 -30.872 1.00 71.94 90 SER A CA 1
ATOM 691 C C . SER A 1 90 ? 25.877 0.201 -31.408 1.00 71.94 90 SER A C 1
ATOM 693 O O . SER A 1 90 ? 25.693 0.401 -32.609 1.00 71.94 90 SER A O 1
ATOM 695 N N . GLN A 1 91 ? 26.159 1.196 -30.556 1.00 76.44 91 GLN A N 1
ATOM 696 C CA . GLN A 1 91 ? 26.463 2.560 -31.019 1.00 76.44 91 GLN A CA 1
ATOM 697 C C . GLN A 1 91 ? 27.829 2.681 -31.677 1.00 76.44 91 GLN A C 1
ATOM 699 O O . GLN A 1 91 ? 28.012 3.518 -32.561 1.00 76.44 91 GLN A O 1
ATOM 704 N N . ASP A 1 92 ? 28.777 1.855 -31.249 1.00 83.75 92 ASP A N 1
ATOM 705 C CA . ASP A 1 92 ? 30.127 1.907 -31.776 1.00 83.75 92 ASP A CA 1
ATOM 706 C C . ASP A 1 92 ? 30.133 1.525 -33.257 1.00 83.75 92 ASP A C 1
ATOM 708 O O . ASP A 1 92 ? 29.537 0.530 -33.688 1.00 83.75 92 ASP A O 1
ATOM 712 N N . ALA A 1 93 ? 30.824 2.331 -34.060 1.00 80.56 93 ALA A N 1
ATOM 713 C CA . ALA A 1 93 ? 30.946 2.094 -35.486 1.00 80.56 93 ALA A CA 1
ATOM 714 C C . ALA A 1 93 ? 31.741 0.803 -35.745 1.00 80.56 93 ALA A C 1
ATOM 716 O O . ALA A 1 93 ? 32.964 0.766 -35.619 1.00 80.56 93 ALA A O 1
ATOM 717 N N . VAL A 1 94 ? 31.051 -0.263 -36.162 1.00 78.19 94 VAL A N 1
ATOM 718 C CA . VAL A 1 94 ? 31.698 -1.509 -36.593 1.00 78.19 94 VAL A CA 1
ATOM 719 C C . VAL A 1 94 ? 32.018 -1.421 -38.082 1.00 78.19 94 VAL A C 1
ATOM 721 O O . VAL A 1 94 ? 31.126 -1.499 -38.931 1.00 78.19 94 VAL A O 1
ATOM 724 N N . MET A 1 95 ? 33.304 -1.299 -38.415 1.00 82.50 95 MET A N 1
ATOM 725 C CA . MET A 1 95 ? 33.771 -1.345 -39.802 1.00 82.50 95 MET A CA 1
ATOM 726 C C . MET A 1 95 ? 33.502 -2.733 -40.395 1.00 82.50 95 MET A C 1
ATOM 728 O O . MET A 1 95 ? 34.149 -3.717 -40.039 1.00 82.50 95 MET A O 1
ATOM 732 N N . ARG A 1 96 ? 32.535 -2.829 -41.313 1.00 83.94 96 ARG A N 1
ATO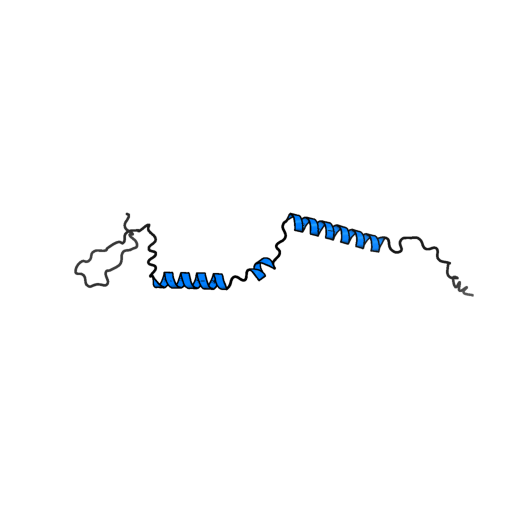M 733 C CA . ARG A 1 96 ? 32.219 -4.071 -42.034 1.00 83.94 96 ARG A CA 1
ATOM 734 C C . ARG A 1 96 ? 32.781 -4.015 -43.449 1.00 83.94 96 ARG A C 1
ATOM 736 O O . ARG A 1 96 ? 32.631 -3.012 -44.145 1.00 83.94 96 ARG A O 1
ATOM 743 N N . LYS A 1 97 ? 33.389 -5.118 -43.898 1.00 84.81 97 LYS A N 1
ATOM 744 C CA . LYS A 1 97 ? 33.813 -5.278 -45.296 1.00 84.81 97 LYS A CA 1
ATOM 745 C C . LYS A 1 97 ? 32.583 -5.145 -46.204 1.00 84.81 97 LYS A C 1
ATOM 747 O O . LYS A 1 97 ? 31.562 -5.789 -45.959 1.00 84.81 97 LYS A O 1
ATOM 752 N N . ARG A 1 98 ? 32.664 -4.287 -47.226 1.00 78.88 98 ARG A N 1
ATOM 753 C CA . ARG A 1 98 ? 31.575 -4.084 -48.195 1.00 78.88 98 ARG A CA 1
ATOM 754 C C . ARG A 1 98 ? 31.316 -5.391 -48.953 1.00 78.88 98 ARG A C 1
ATOM 756 O O . ARG A 1 98 ? 32.261 -6.031 -49.405 1.00 78.88 98 ARG A O 1
ATOM 763 N N . LYS A 1 99 ? 30.044 -5.788 -49.085 1.00 79.56 99 LYS A N 1
ATOM 764 C CA . LYS A 1 99 ? 29.661 -6.912 -49.955 1.00 79.56 99 LYS A CA 1
ATOM 765 C C . LYS A 1 99 ? 29.876 -6.505 -51.421 1.00 79.56 99 LYS A C 1
ATOM 767 O O . LYS A 1 99 ? 29.613 -5.344 -51.741 1.00 79.56 99 LYS A O 1
ATOM 772 N N . PRO A 1 100 ? 30.334 -7.417 -52.297 1.00 76.00 100 PRO A N 1
ATOM 773 C CA . PRO A 1 100 ? 30.472 -7.121 -53.718 1.00 76.00 100 PRO A CA 1
ATOM 774 C C . PRO A 1 100 ? 29.095 -6.782 -54.301 1.00 76.00 100 PRO A C 1
ATOM 776 O O . PRO A 1 100 ? 28.141 -7.546 -54.152 1.00 76.00 100 PRO A O 1
ATOM 779 N N . SER A 1 101 ? 28.975 -5.604 -54.911 1.00 69.62 101 SER A N 1
ATOM 780 C CA . SER A 1 101 ? 27.765 -5.177 -55.610 1.00 69.62 101 SER A CA 1
ATOM 781 C C . SER A 1 101 ? 27.614 -5.989 -56.893 1.00 69.62 101 SER A C 1
ATOM 783 O O . SER A 1 101 ? 28.504 -5.953 -57.741 1.00 69.62 101 SER A O 1
ATOM 785 N N . VAL A 1 102 ? 26.494 -6.696 -57.056 1.00 66.06 102 VAL A N 1
ATOM 786 C CA . VAL A 1 102 ? 26.131 -7.309 -58.340 1.00 66.06 102 VAL A CA 1
ATOM 787 C C . VAL A 1 102 ? 25.699 -6.181 -59.275 1.00 66.06 102 VAL A C 1
ATOM 789 O O . VAL A 1 102 ? 24.558 -5.726 -59.236 1.00 66.06 102 VAL A O 1
ATOM 792 N N . VAL A 1 103 ? 26.640 -5.676 -60.068 1.00 62.72 103 VAL A N 1
ATOM 793 C CA . VAL A 1 103 ? 26.347 -4.770 -61.178 1.00 62.72 103 VAL A CA 1
ATOM 794 C C . VAL A 1 103 ? 25.850 -5.646 -62.326 1.00 62.72 103 VAL A C 1
ATOM 796 O O . VAL A 1 103 ? 26.636 -6.328 -62.971 1.00 62.72 103 VAL A O 1
ATOM 799 N N . ASN A 1 104 ? 24.533 -5.686 -62.541 1.00 58.62 104 ASN A N 1
ATOM 800 C CA . ASN A 1 104 ? 23.968 -6.251 -63.765 1.00 58.62 104 ASN A CA 1
ATOM 801 C C . ASN A 1 104 ? 24.048 -5.179 -64.856 1.00 58.62 104 ASN A C 1
ATOM 803 O O . ASN A 1 104 ? 23.192 -4.295 -64.925 1.00 58.62 104 ASN A O 1
ATOM 807 N N . GLU A 1 105 ? 25.075 -5.257 -65.697 1.00 57.47 105 GLU A N 1
ATOM 808 C CA . GLU A 1 105 ? 25.118 -4.522 -66.960 1.00 57.47 105 GLU A CA 1
ATOM 809 C C . GLU A 1 105 ? 24.032 -5.090 -67.884 1.00 57.47 105 GLU A C 1
ATOM 811 O O . GLU A 1 105 ? 24.093 -6.242 -68.318 1.00 57.47 105 GLU A O 1
ATOM 816 N N . LYS A 1 106 ? 22.984 -4.298 -68.140 1.00 48.12 106 LYS A N 1
ATOM 817 C CA . LYS A 1 106 ? 22.019 -4.605 -69.198 1.00 48.12 106 LYS A CA 1
ATOM 818 C C . LYS A 1 106 ? 22.653 -4.246 -70.540 1.00 48.12 106 LYS A C 1
ATOM 820 O O . LYS A 1 106 ? 23.057 -3.104 -70.740 1.00 48.12 106 LYS A O 1
ATOM 825 N N . LYS A 1 107 ? 22.747 -5.267 -71.386 1.00 37.88 107 LYS A N 1
ATOM 826 C CA . LYS A 1 107 ? 23.226 -5.246 -72.768 1.00 37.88 107 LYS A CA 1
ATOM 827 C C . LYS A 1 107 ? 22.218 -4.585 -73.705 1.00 37.88 107 LYS A C 1
ATOM 829 O O . LYS A 1 107 ? 21.005 -4.706 -73.415 1.00 37.88 107 LYS A O 1
#